Protein AF-A0A9P7ADG7-F1 (afdb_monomer_lite)

Organism: NCBI:txid116603

pLDDT: mean 87.11, std 9.07, range [44.25, 97.06]

Radius of gyration: 13.94 Å; chains: 1; bounding box: 36×37×32 Å

InterPro domains:
  IPR056556 Lysophospholipase NTE1-like, P-loop domain [PF24179] (3-116)

Structure (mmCIF, N/CA/C/O backbone):
data_AF-A0A9P7ADG7-F1
#
_entry.id   AF-A0A9P7ADG7-F1
#
loop_
_atom_site.group_PDB
_atom_site.id
_atom_site.type_symbol
_atom_site.label_atom_id
_atom_site.label_alt_id
_atom_site.label_comp_id
_atom_site.label_asym_id
_atom_site.label_entity_id
_atom_site.label_seq_id
_atom_site.pdbx_PDB_ins_code
_atom_site.Cartn_x
_atom_site.Cartn_y
_atom_site.Cartn_z
_atom_site.occupancy
_atom_site.B_iso_or_equiv
_atom_site.auth_seq_id
_atom_site.auth_comp_id
_atom_site.auth_asym_id
_atom_site.auth_atom_id
_atom_site.pdbx_PDB_model_num
ATOM 1 N N . ASN A 1 1 ? -1.231 -13.563 17.843 1.00 44.25 1 ASN A N 1
ATOM 2 C CA . ASN A 1 1 ? -0.691 -12.349 17.197 1.00 44.25 1 ASN A CA 1
ATOM 3 C C . ASN A 1 1 ? -1.835 -11.446 16.773 1.00 44.25 1 ASN A C 1
ATOM 5 O O . ASN A 1 1 ? -2.465 -11.717 15.766 1.00 44.25 1 ASN A O 1
ATOM 9 N N . THR A 1 2 ? -2.161 -10.436 17.581 1.00 49.38 2 THR A N 1
ATOM 10 C CA . THR A 1 2 ? -3.369 -9.594 17.435 1.00 49.38 2 THR A CA 1
ATOM 11 C C . THR A 1 2 ? -3.090 -8.181 16.904 1.00 49.38 2 THR A C 1
ATOM 13 O O . THR A 1 2 ? -4.027 -7.401 16.774 1.00 49.38 2 THR A O 1
ATOM 16 N N . ASN A 1 3 ? -1.835 -7.858 16.570 1.00 61.06 3 ASN A N 1
ATOM 17 C CA . ASN A 1 3 ? -1.405 -6.541 16.083 1.00 61.06 3 ASN A CA 1
ATOM 18 C C . ASN A 1 3 ? -0.785 -6.642 14.679 1.00 61.06 3 ASN A C 1
ATOM 20 O O . ASN A 1 3 ? 0.398 -6.388 14.509 1.00 61.06 3 ASN A O 1
ATOM 24 N N . LEU A 1 4 ? -1.565 -7.062 13.680 1.00 64.75 4 LEU A N 1
ATOM 25 C CA . LEU A 1 4 ? -1.200 -6.856 12.272 1.00 64.75 4 LEU A CA 1
ATOM 26 C C . LEU A 1 4 ? -1.849 -5.549 11.830 1.00 64.75 4 LEU A C 1
ATOM 28 O O . LEU A 1 4 ? -3.028 -5.538 11.461 1.00 64.75 4 LEU A O 1
ATOM 32 N N . LYS A 1 5 ? -1.118 -4.444 11.976 1.00 87.38 5 LYS A N 1
ATOM 33 C CA . LYS A 1 5 ? -1.677 -3.110 11.780 1.00 87.38 5 LYS A CA 1
ATOM 34 C C . LYS A 1 5 ? -1.390 -2.599 10.379 1.00 87.38 5 LYS A C 1
ATOM 36 O O . LYS A 1 5 ? -2.301 -2.083 9.733 1.00 87.38 5 LYS A O 1
ATOM 41 N N . THR A 1 6 ? -0.177 -2.810 9.884 1.00 93.62 6 THR A N 1
ATOM 42 C CA . THR A 1 6 ? 0.243 -2.398 8.543 1.00 93.62 6 THR A CA 1
ATOM 43 C C . THR A 1 6 ? 0.657 -3.608 7.704 1.00 93.62 6 THR A C 1
ATOM 45 O O . THR A 1 6 ? 1.472 -4.434 8.111 1.00 93.62 6 THR A O 1
ATOM 48 N N . VAL A 1 7 ? 0.075 -3.734 6.511 1.00 95.06 7 VAL A N 1
ATOM 49 C CA . VAL A 1 7 ? 0.344 -4.839 5.583 1.00 95.06 7 VAL A CA 1
ATOM 50 C C . VAL A 1 7 ? 0.792 -4.271 4.246 1.00 95.06 7 VAL A C 1
ATOM 52 O O . VAL A 1 7 ? 0.016 -3.585 3.583 1.00 95.06 7 VAL A O 1
ATOM 55 N N . ALA A 1 8 ? 2.018 -4.573 3.826 1.00 95.31 8 ALA A N 1
ATOM 56 C CA . ALA A 1 8 ? 2.488 -4.277 2.479 1.00 95.31 8 ALA A CA 1
ATOM 57 C C . ALA A 1 8 ? 2.172 -5.426 1.526 1.00 95.31 8 ALA A C 1
ATOM 59 O O . ALA A 1 8 ? 2.470 -6.585 1.803 1.00 95.31 8 ALA A O 1
ATOM 60 N N . ILE A 1 9 ? 1.597 -5.087 0.378 1.00 94.94 9 ILE A N 1
ATOM 61 C CA . ILE A 1 9 ? 1.317 -6.016 -0.712 1.00 94.94 9 ILE A CA 1
ATOM 62 C C . ILE A 1 9 ? 2.292 -5.667 -1.832 1.00 94.94 9 ILE A C 1
ATOM 64 O O . ILE A 1 9 ? 2.251 -4.551 -2.357 1.00 94.94 9 ILE A O 1
ATOM 68 N N . LEU A 1 10 ? 3.171 -6.608 -2.172 1.00 91.94 10 LEU A N 1
ATOM 69 C CA . LEU A 1 10 ? 4.207 -6.467 -3.188 1.00 91.94 10 LEU A CA 1
ATOM 70 C C . LEU A 1 10 ? 3.937 -7.351 -4.403 1.00 91.94 10 LEU A C 1
ATOM 72 O O . LEU A 1 10 ? 3.556 -8.511 -4.244 1.00 91.94 10 LEU A O 1
ATOM 76 N N . PRO A 1 11 ? 4.187 -6.847 -5.618 1.00 89.31 11 PRO A N 1
ATOM 77 C CA . PRO A 1 11 ? 4.192 -7.677 -6.806 1.00 89.31 11 PRO A CA 1
ATOM 78 C C . PRO A 1 11 ? 5.585 -8.299 -6.993 1.00 89.31 11 PRO A C 1
ATOM 80 O O . PRO A 1 11 ? 6.595 -7.629 -6.801 1.00 89.31 11 PRO A O 1
ATOM 83 N N . ALA A 1 12 ? 5.668 -9.556 -7.423 1.00 83.12 12 ALA A N 1
ATOM 84 C CA . ALA A 1 12 ? 6.933 -10.166 -7.839 1.00 83.12 12 ALA A CA 1
ATOM 85 C C . ALA A 1 12 ? 7.404 -9.592 -9.184 1.00 83.12 12 ALA A C 1
ATOM 87 O O . ALA A 1 12 ? 8.602 -9.469 -9.436 1.00 83.12 12 ALA A O 1
ATOM 88 N N . SER A 1 13 ? 6.458 -9.184 -10.038 1.00 79.50 13 SER A N 1
ATOM 89 C CA . SER A 1 13 ? 6.725 -8.574 -11.340 1.00 79.50 13 SER A CA 1
ATOM 90 C C . SER A 1 13 ? 5.671 -7.522 -11.705 1.00 79.50 13 SER A C 1
ATOM 92 O O . SER A 1 13 ? 4.553 -7.524 -11.193 1.00 79.50 13 SER A O 1
ATOM 94 N N . ARG A 1 14 ? 5.996 -6.633 -12.654 1.00 75.75 14 ARG A N 1
ATOM 95 C CA . ARG A 1 14 ? 5.076 -5.587 -13.152 1.00 75.75 14 ARG A CA 1
ATOM 96 C C . ARG A 1 14 ? 3.786 -6.127 -13.787 1.00 75.75 14 ARG A C 1
ATOM 98 O O . ARG A 1 14 ? 2.849 -5.358 -13.976 1.00 75.75 14 ARG A O 1
ATOM 1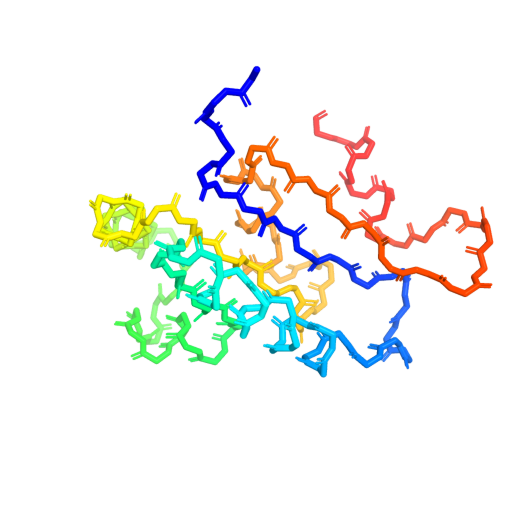05 N N . ASN A 1 15 ? 3.739 -7.416 -14.118 1.00 80.12 15 ASN A N 1
ATOM 106 C CA . ASN A 1 15 ? 2.591 -8.045 -14.769 1.00 80.12 15 ASN A CA 1
ATOM 107 C C . ASN A 1 15 ? 1.522 -8.507 -13.769 1.00 80.12 15 ASN A C 1
ATOM 109 O O . ASN A 1 15 ? 0.406 -8.833 -14.167 1.00 80.12 15 ASN A O 1
ATOM 113 N N . VAL A 1 16 ? 1.846 -8.532 -1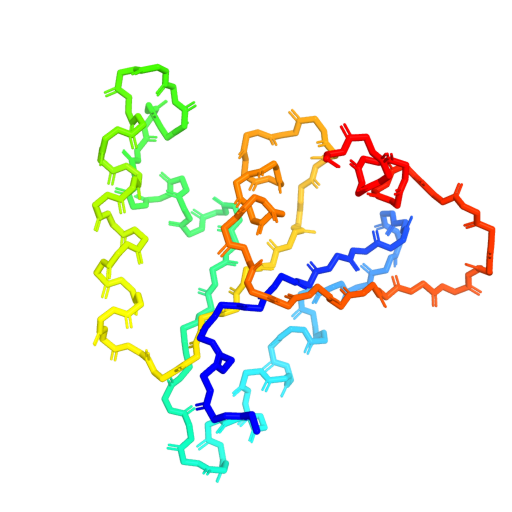2.475 1.00 84.25 16 VAL A N 1
ATOM 114 C CA . VAL A 1 16 ? 0.922 -8.965 -11.429 1.00 84.25 16 VAL A CA 1
ATOM 115 C C . VAL A 1 16 ? -0.117 -7.860 -11.168 1.00 84.25 16 VAL A C 1
ATOM 117 O O . VAL A 1 16 ? 0.263 -6.744 -10.801 1.00 84.25 16 VAL A O 1
ATOM 120 N N . PRO A 1 17 ? -1.433 -8.131 -11.301 1.00 87.19 17 PRO A N 1
ATOM 121 C CA . PRO A 1 17 ? -2.492 -7.132 -11.126 1.00 87.19 17 PRO A CA 1
ATOM 122 C C . PRO A 1 17 ? -2.759 -6.836 -9.639 1.00 87.19 17 PRO A C 1
ATOM 124 O O . PRO A 1 17 ? -3.801 -7.183 -9.074 1.00 87.19 17 PRO A O 1
ATOM 127 N N . ILE A 1 18 ? -1.799 -6.177 -8.991 1.00 91.19 18 ILE A N 1
ATOM 128 C CA . ILE A 1 18 ? -1.768 -5.995 -7.538 1.00 91.19 18 ILE A CA 1
ATOM 129 C C . ILE A 1 18 ? -2.939 -5.175 -6.987 1.00 91.19 18 ILE A C 1
ATOM 131 O O . ILE A 1 18 ? -3.453 -5.489 -5.914 1.00 91.19 18 ILE A O 1
ATOM 135 N N . ASP A 1 19 ? -3.413 -4.172 -7.731 1.00 91.62 19 ASP A N 1
ATOM 136 C CA . ASP A 1 19 ? -4.549 -3.329 -7.332 1.00 91.62 19 ASP A CA 1
ATOM 137 C C . ASP A 1 19 ? -5.836 -4.163 -7.204 1.00 91.62 19 ASP A C 1
ATOM 139 O O . ASP A 1 19 ? -6.560 -4.046 -6.215 1.00 91.62 19 ASP A O 1
ATOM 143 N N . THR A 1 20 ? -6.075 -5.096 -8.136 1.00 92.44 20 THR A N 1
ATOM 144 C CA . THR A 1 20 ? -7.275 -5.950 -8.110 1.00 92.44 20 THR A CA 1
ATOM 145 C C . THR A 1 20 ? -7.294 -6.846 -6.875 1.00 92.44 20 THR A C 1
ATOM 147 O O . THR A 1 20 ? -8.312 -6.934 -6.187 1.00 92.44 20 THR A O 1
ATOM 150 N N . PHE A 1 21 ? -6.172 -7.499 -6.571 1.00 92.00 21 PHE A N 1
ATOM 151 C CA . PHE A 1 21 ? -6.042 -8.316 -5.365 1.00 92.00 21 PHE A CA 1
ATOM 152 C C . PHE A 1 21 ? -6.204 -7.475 -4.097 1.00 92.00 21 PHE A C 1
ATOM 154 O O . PHE A 1 21 ? -6.994 -7.820 -3.221 1.00 92.00 21 PHE A O 1
ATOM 161 N N . SER A 1 22 ? -5.514 -6.337 -4.028 1.00 95.00 22 SER A N 1
ATOM 162 C CA . SER A 1 22 ? -5.501 -5.481 -2.842 1.00 95.00 22 SER A CA 1
ATOM 163 C C . SER A 1 22 ? -6.889 -4.915 -2.526 1.00 95.00 22 SER A C 1
ATOM 165 O O . SER A 1 22 ? -7.279 -4.838 -1.362 1.00 95.00 22 SER A O 1
ATOM 167 N N . ARG A 1 23 ? -7.686 -4.584 -3.553 1.00 95.88 23 ARG A N 1
ATOM 168 C CA . ARG A 1 23 ? -9.092 -4.180 -3.380 1.00 95.88 23 ARG A CA 1
ATOM 169 C C . ARG A 1 23 ? -9.962 -5.315 -2.855 1.00 95.88 23 ARG A C 1
ATOM 171 O O . ARG A 1 23 ? -10.723 -5.090 -1.922 1.00 95.88 23 ARG A O 1
ATOM 178 N N . LYS A 1 24 ? -9.829 -6.525 -3.408 1.00 95.31 24 LYS A N 1
ATOM 179 C CA . LYS A 1 24 ? -10.564 -7.703 -2.915 1.00 95.31 24 LYS A CA 1
ATOM 180 C C . LYS A 1 24 ? -10.209 -8.014 -1.461 1.00 95.31 24 LYS A C 1
ATOM 182 O O . LYS A 1 24 ? -11.101 -8.276 -0.662 1.00 95.31 24 LYS A O 1
ATOM 187 N N . MET A 1 25 ? -8.927 -7.922 -1.107 1.00 94.06 25 MET A N 1
ATOM 188 C CA . MET A 1 25 ? -8.454 -8.106 0.264 1.00 94.06 25 MET A CA 1
ATOM 189 C C . MET A 1 25 ? -9.036 -7.051 1.211 1.00 94.06 25 MET A C 1
ATOM 191 O O . MET A 1 25 ? -9.521 -7.402 2.282 1.00 94.06 25 MET A O 1
ATOM 195 N N . LYS A 1 26 ? -9.048 -5.773 0.806 1.00 95.81 26 LYS A N 1
ATOM 196 C CA . LYS A 1 26 ? -9.704 -4.701 1.566 1.00 95.81 26 LYS A CA 1
ATOM 197 C C . LYS A 1 26 ? -11.173 -5.033 1.833 1.00 95.81 26 LYS A C 1
ATOM 199 O O . LYS A 1 26 ? -11.599 -4.969 2.981 1.00 95.81 26 LYS A O 1
ATOM 204 N N . THR A 1 27 ? -11.926 -5.392 0.792 1.00 97.06 27 THR A N 1
ATOM 205 C CA . THR A 1 27 ? -13.349 -5.736 0.912 1.00 97.06 27 THR A CA 1
ATOM 206 C C . THR A 1 27 ? -13.559 -6.904 1.873 1.00 97.06 27 THR A C 1
ATOM 208 O O . THR A 1 27 ? -14.357 -6.779 2.793 1.00 97.06 27 THR A O 1
ATOM 211 N N . ALA A 1 28 ? -12.786 -7.985 1.739 1.00 95.75 28 ALA A N 1
ATOM 212 C CA . ALA A 1 28 ? -12.888 -9.142 2.629 1.00 95.75 28 ALA A CA 1
ATOM 213 C C . ALA A 1 28 ? -12.582 -8.790 4.100 1.00 95.75 28 ALA A C 1
ATOM 215 O O . ALA A 1 28 ? -13.278 -9.239 5.008 1.00 95.75 28 ALA A O 1
ATOM 216 N N . LEU A 1 29 ? -11.569 -7.953 4.356 1.00 93.50 29 LEU A N 1
ATOM 217 C CA . LEU A 1 29 ? -11.259 -7.481 5.712 1.00 93.50 29 LEU A CA 1
ATOM 218 C C . LEU A 1 29 ? -12.397 -6.630 6.293 1.00 93.50 29 LEU A C 1
ATOM 220 O O . LEU A 1 29 ? -12.754 -6.787 7.462 1.00 93.50 29 LEU A O 1
ATOM 224 N N . GLU A 1 30 ? -12.989 -5.750 5.486 1.00 94.62 30 GLU A N 1
ATOM 225 C CA . GLU A 1 30 ? -14.119 -4.919 5.907 1.00 94.62 30 GLU A CA 1
ATOM 226 C C . GLU A 1 30 ? -15.382 -5.743 6.182 1.00 94.62 30 GLU A C 1
ATOM 228 O O . GLU A 1 30 ? -16.062 -5.479 7.173 1.00 94.62 30 GLU A O 1
ATOM 233 N N . GLU A 1 31 ? -15.659 -6.777 5.383 1.00 96.25 31 GLU A N 1
ATOM 234 C CA . GLU A 1 31 ? -16.750 -7.737 5.617 1.00 96.25 31 GLU A CA 1
ATOM 235 C C . GLU A 1 31 ? -16.581 -8.492 6.944 1.00 96.25 31 GLU A C 1
ATOM 237 O O . GLU A 1 31 ? -17.561 -8.786 7.627 1.00 96.25 31 GLU A O 1
ATOM 242 N N . MET A 1 32 ? -15.338 -8.732 7.367 1.00 93.19 32 MET A N 1
ATOM 243 C CA . MET A 1 32 ? -15.011 -9.297 8.681 1.00 93.19 32 MET A CA 1
ATOM 244 C C . MET A 1 32 ? -15.060 -8.269 9.829 1.00 93.19 32 MET A C 1
ATOM 246 O O . MET A 1 32 ? -14.686 -8.582 10.961 1.00 93.19 32 MET A O 1
ATOM 250 N N . GLY A 1 33 ? -15.485 -7.029 9.566 1.00 91.25 33 GLY A N 1
ATOM 251 C CA . GLY A 1 33 ? -15.562 -5.953 10.555 1.00 91.25 33 GLY A CA 1
ATOM 252 C C . GLY A 1 33 ? -14.226 -5.259 10.843 1.00 91.25 33 GLY A C 1
ATOM 253 O O . GLY A 1 33 ? -14.140 -4.432 11.755 1.00 91.25 33 GLY A O 1
ATOM 254 N N . ALA A 1 34 ? -13.168 -5.551 10.080 1.00 90.75 34 ALA A N 1
ATOM 255 C CA . ALA A 1 34 ? -11.896 -4.853 10.195 1.00 90.75 34 ALA A CA 1
ATOM 256 C C . ALA A 1 34 ? -11.895 -3.601 9.311 1.00 90.75 34 ALA A C 1
ATOM 258 O O . ALA A 1 34 ? -11.691 -3.660 8.100 1.00 90.75 34 ALA A O 1
ATOM 259 N N . LYS A 1 35 ? -12.091 -2.433 9.932 1.00 94.00 35 LYS A N 1
ATOM 260 C CA . LYS A 1 35 ? -11.993 -1.144 9.237 1.00 94.00 35 LYS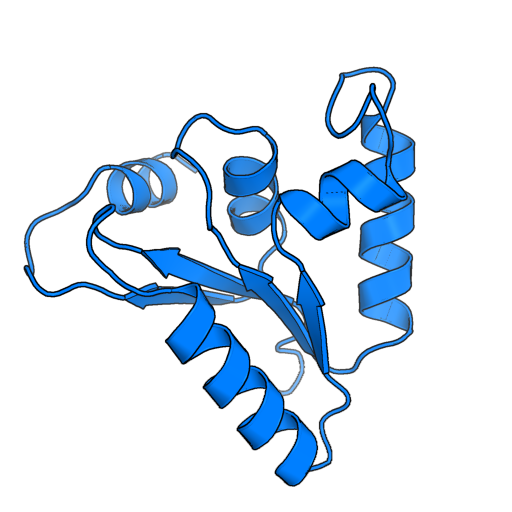 A CA 1
ATOM 261 C C . LYS A 1 35 ? -10.600 -0.986 8.617 1.00 94.00 35 LYS A C 1
ATOM 263 O O . LYS A 1 35 ? -9.618 -0.868 9.354 1.00 94.00 35 LYS A O 1
ATOM 268 N N . THR A 1 36 ? -10.535 -0.946 7.287 1.00 95.19 36 THR A N 1
ATOM 269 C CA . THR A 1 36 ? -9.277 -1.090 6.543 1.00 95.19 36 THR A CA 1
ATOM 270 C C . THR A 1 36 ? -8.991 0.120 5.655 1.00 95.19 36 THR A C 1
ATOM 272 O O . THR A 1 36 ? -9.827 0.516 4.844 1.00 95.19 36 THR A O 1
ATOM 275 N N . SER A 1 37 ? -7.801 0.711 5.794 1.00 95.75 37 SER A N 1
ATOM 276 C CA . SER A 1 37 ? -7.317 1.756 4.884 1.00 95.75 37 SER A CA 1
ATOM 277 C C . SER A 1 37 ? -6.636 1.128 3.673 1.00 95.75 37 SER A C 1
ATOM 279 O O . SER A 1 37 ? -5.963 0.107 3.792 1.00 95.75 37 SER A O 1
ATOM 281 N N . TYR A 1 38 ? -6.805 1.751 2.511 1.00 96.19 38 TYR A N 1
ATOM 282 C CA . TYR A 1 38 ? -6.154 1.366 1.264 1.00 96.19 38 TYR A CA 1
ATOM 283 C C . TYR A 1 38 ? -5.297 2.520 0.787 1.00 96.19 38 TYR A C 1
ATOM 285 O O . TYR A 1 38 ? -5.812 3.614 0.545 1.00 96.19 38 TYR A O 1
ATOM 293 N N . MET A 1 39 ? -4.003 2.268 0.638 1.00 95.31 39 MET A N 1
ATOM 294 C CA . MET A 1 39 ? -3.041 3.286 0.262 1.00 95.31 39 MET A CA 1
ATOM 295 C C . MET A 1 39 ? -2.198 2.778 -0.896 1.00 95.31 39 MET A C 1
ATOM 297 O O . MET A 1 39 ? -1.617 1.702 -0.832 1.00 95.31 39 MET A O 1
ATOM 301 N N . ASN A 1 40 ? -2.125 3.577 -1.947 1.00 94.56 40 ASN A N 1
ATOM 302 C CA . ASN A 1 40 ? -1.258 3.381 -3.101 1.00 94.56 40 ASN A CA 1
ATOM 303 C C . ASN A 1 40 ? -0.475 4.669 -3.400 1.00 94.56 40 ASN A C 1
ATOM 305 O O . ASN A 1 40 ? -0.730 5.709 -2.773 1.00 94.56 40 ASN A O 1
ATOM 309 N N . GLN A 1 41 ? 0.431 4.643 -4.380 1.00 92.75 41 GLN A N 1
ATOM 310 C CA . GLN A 1 41 ? 1.262 5.809 -4.675 1.00 92.75 41 GLN A CA 1
ATOM 311 C C . GLN A 1 41 ? 0.424 7.053 -4.999 1.00 92.75 41 GLN A C 1
ATOM 313 O O . GLN A 1 41 ? 0.730 8.143 -4.518 1.00 92.75 41 GLN A O 1
ATOM 318 N N . ALA A 1 42 ? -0.659 6.902 -5.765 1.00 92.06 42 ALA A N 1
ATOM 319 C CA . ALA A 1 42 ? -1.526 8.021 -6.131 1.00 92.06 42 ALA A CA 1
ATOM 320 C C . ALA A 1 42 ? -2.186 8.676 -4.904 1.00 92.06 42 ALA A C 1
ATOM 322 O O . ALA A 1 42 ? -2.151 9.898 -4.763 1.00 92.06 42 ALA A O 1
ATOM 323 N N . SER A 1 43 ? -2.741 7.878 -3.987 1.00 91.69 43 SER A N 1
ATOM 324 C CA . SER A 1 43 ? -3.345 8.379 -2.744 1.00 91.69 43 SER A CA 1
ATOM 325 C C . SER A 1 43 ? -2.317 9.067 -1.840 1.00 91.69 43 SER A C 1
ATOM 327 O O . SER A 1 43 ? -2.592 10.130 -1.280 1.00 91.69 43 SER A O 1
ATOM 329 N N . ALA A 1 44 ? -1.104 8.511 -1.762 1.00 90.00 44 ALA A N 1
ATOM 330 C CA . ALA A 1 44 ? -0.015 9.057 -0.973 1.00 90.00 44 ALA A CA 1
ATOM 331 C C . ALA A 1 44 ? 0.482 10.395 -1.512 1.00 90.00 44 ALA A C 1
ATOM 333 O O . ALA A 1 44 ? 0.556 11.381 -0.776 1.00 90.00 44 ALA A O 1
ATOM 334 N N . SER A 1 45 ? 0.751 10.466 -2.812 1.00 89.31 45 SER A N 1
ATOM 335 C CA . SER A 1 45 ? 1.132 11.709 -3.475 1.00 89.31 45 SER A CA 1
ATOM 336 C C . SER A 1 45 ? 0.011 12.750 -3.436 1.00 89.31 45 SER A C 1
ATOM 338 O O . SER A 1 45 ? 0.294 13.931 -3.242 1.00 89.31 45 SER A O 1
ATOM 340 N N . GLY A 1 46 ? -1.253 12.331 -3.557 1.00 89.81 46 GLY A N 1
ATOM 341 C CA . GLY A 1 46 ? -2.414 13.218 -3.474 1.00 89.81 46 GLY A CA 1
ATOM 342 C C . GLY A 1 46 ? -2.552 13.897 -2.110 1.00 89.81 46 GLY A C 1
ATOM 343 O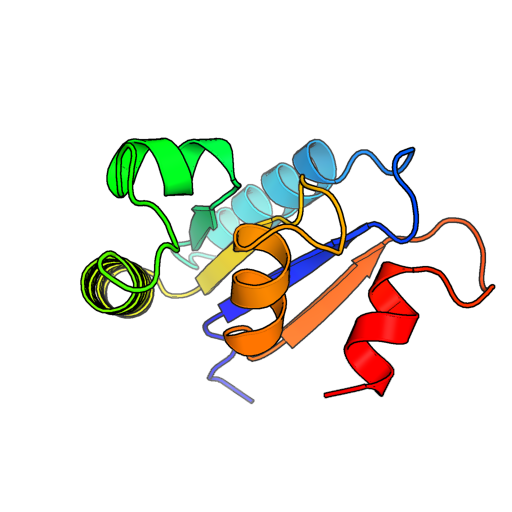 O . GLY A 1 46 ? -2.800 15.099 -2.047 1.00 89.81 46 GLY A O 1
ATOM 344 N N . HIS A 1 47 ? -2.333 13.162 -1.015 1.00 88.25 47 HIS A N 1
ATOM 345 C CA . HIS A 1 47 ? -2.424 13.722 0.336 1.00 88.25 47 HIS A CA 1
ATOM 346 C C . HIS A 1 47 ? -1.185 14.547 0.726 1.00 88.25 47 HIS A C 1
ATOM 348 O O . HIS A 1 47 ? -1.272 15.611 1.351 1.00 88.25 47 HIS A O 1
ATOM 354 N N . LEU A 1 48 ? 0.004 14.064 0.363 1.00 86.88 48 LEU A N 1
ATOM 355 C CA . LEU A 1 48 ? 1.262 14.676 0.787 1.00 86.88 48 LEU A CA 1
ATOM 356 C C . LEU A 1 48 ? 1.673 15.859 -0.102 1.00 86.88 48 LEU A C 1
ATOM 358 O O . LEU A 1 48 ? 2.306 16.797 0.397 1.00 86.88 48 LEU A O 1
ATOM 362 N N . GLY A 1 49 ? 1.237 15.873 -1.363 1.00 85.12 49 GLY A N 1
ATOM 363 C CA . GLY A 1 49 ? 1.523 16.906 -2.357 1.00 85.12 49 GLY A CA 1
ATOM 364 C C . GLY A 1 49 ? 2.885 16.729 -3.038 1.00 85.12 49 GLY A C 1
ATOM 365 O O . GLY A 1 49 ? 3.525 15.688 -2.934 1.00 85.12 49 GLY A O 1
ATOM 366 N N . ARG A 1 50 ? 3.370 17.781 -3.716 1.00 75.44 50 ARG A N 1
ATOM 367 C CA . ARG A 1 50 ? 4.601 17.762 -4.547 1.00 75.44 50 ARG A CA 1
ATOM 368 C C . ARG A 1 50 ? 5.878 17.285 -3.839 1.00 75.44 50 ARG A C 1
ATOM 370 O O . ARG A 1 50 ? 6.829 16.887 -4.494 1.00 75.44 50 ARG A O 1
ATOM 377 N N . HIS A 1 51 ? 5.902 17.379 -2.511 1.00 77.50 51 HIS A N 1
ATOM 378 C CA . HIS A 1 51 ? 7.040 17.017 -1.663 1.00 77.50 51 HIS A CA 1
ATOM 379 C C . HIS A 1 51 ? 6.830 15.674 -0.957 1.00 77.50 51 HIS A C 1
ATOM 381 O O . HIS A 1 51 ? 7.508 15.395 0.030 1.00 77.50 51 HIS A O 1
ATOM 387 N N . ALA A 1 52 ? 5.885 14.856 -1.432 1.00 75.00 52 ALA A N 1
ATOM 388 C CA . ALA A 1 52 ? 5.664 13.505 -0.939 1.00 75.00 52 ALA A CA 1
ATOM 389 C C . ALA A 1 52 ? 6.991 12.738 -0.924 1.00 75.00 52 ALA A C 1
ATOM 391 O O . ALA A 1 52 ? 7.641 12.589 -1.957 1.00 75.00 52 ALA A O 1
ATOM 392 N N . PHE A 1 53 ? 7.402 12.295 0.264 1.00 76.19 53 PHE A N 1
ATOM 393 C CA . PHE A 1 53 ? 8.626 11.519 0.480 1.00 76.19 53 PHE A CA 1
ATOM 394 C C . PHE A 1 53 ? 9.947 12.225 0.115 1.00 76.19 53 PHE A C 1
ATOM 396 O O . PHE A 1 53 ? 10.980 11.569 -0.007 1.00 76.19 53 PHE A O 1
ATOM 403 N N . SER A 1 54 ? 9.955 13.558 -0.015 1.00 79.88 54 SER A N 1
ATOM 404 C CA . SER A 1 54 ? 11.206 14.327 -0.025 1.00 79.88 54 SER A CA 1
ATOM 405 C C . SER A 1 54 ? 11.760 14.452 1.396 1.00 79.88 54 SER A C 1
ATOM 407 O O . SER A 1 54 ? 11.005 14.354 2.362 1.00 79.88 54 SER A O 1
ATOM 409 N N . ARG A 1 55 ? 13.053 14.772 1.548 1.00 74.06 55 ARG A N 1
ATOM 410 C CA . ARG A 1 55 ? 13.676 15.004 2.869 1.00 74.06 55 A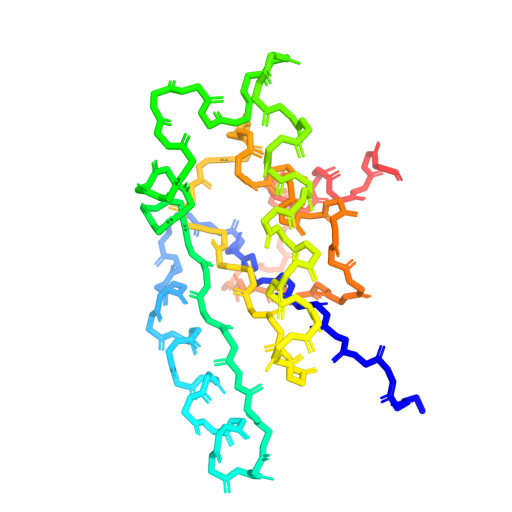RG A CA 1
ATOM 411 C C . ARG A 1 55 ? 12.912 16.026 3.724 1.00 74.06 55 ARG A C 1
ATOM 413 O O . ARG A 1 55 ? 12.896 15.918 4.944 1.00 74.06 55 ARG A O 1
ATOM 420 N N . MET A 1 56 ? 12.269 17.001 3.080 1.00 72.19 56 MET A N 1
ATOM 421 C CA . MET A 1 56 ? 11.459 18.029 3.735 1.00 72.19 56 MET A CA 1
ATOM 422 C C . MET A 1 56 ? 10.024 17.552 4.031 1.00 72.19 56 MET A C 1
ATOM 424 O O . MET A 1 56 ? 9.389 18.041 4.959 1.00 72.19 56 MET A O 1
ATOM 428 N N . GLY A 1 57 ? 9.507 16.591 3.258 1.00 79.06 57 GLY A N 1
ATOM 429 C CA . GLY A 1 57 ? 8.174 16.005 3.415 1.00 79.06 57 GLY A CA 1
ATOM 430 C C . GLY A 1 57 ? 8.115 14.752 4.291 1.00 79.06 57 GLY A C 1
ATOM 431 O O . GLY A 1 57 ? 7.012 14.309 4.609 1.00 79.06 57 GLY A O 1
ATOM 432 N N . THR A 1 58 ? 9.254 14.190 4.714 1.00 80.38 58 THR A N 1
ATOM 433 C CA . THR A 1 58 ? 9.311 12.945 5.502 1.00 80.38 58 THR A CA 1
ATOM 434 C C . THR A 1 58 ? 8.511 13.034 6.798 1.00 80.38 58 THR A C 1
ATOM 436 O O . THR A 1 58 ? 7.779 12.107 7.123 1.00 80.38 58 THR A O 1
ATOM 439 N N . PHE A 1 59 ? 8.581 14.164 7.511 1.00 84.69 59 PHE A N 1
ATOM 440 C CA . PHE A 1 59 ? 7.819 14.346 8.750 1.00 84.69 59 PHE A CA 1
ATOM 441 C C . PHE A 1 59 ? 6.306 14.349 8.498 1.00 84.69 59 PHE A C 1
ATOM 443 O O . PHE A 1 59 ? 5.554 13.681 9.200 1.00 84.69 59 PHE A O 1
ATOM 450 N N . LYS A 1 60 ? 5.857 15.044 7.444 1.00 86.38 60 LYS A N 1
ATOM 451 C CA . LYS A 1 60 ? 4.442 15.069 7.046 1.00 86.38 60 LYS A CA 1
ATOM 452 C C . LYS A 1 60 ? 3.960 13.680 6.615 1.00 86.38 60 LYS A C 1
ATOM 454 O O . LYS A 1 60 ? 2.850 13.293 6.962 1.00 86.38 60 LYS A O 1
ATOM 459 N N . ALA A 1 61 ? 4.797 12.935 5.891 1.00 86.50 61 ALA A N 1
ATOM 460 C CA . ALA A 1 61 ? 4.513 11.558 5.500 1.00 86.50 61 ALA A CA 1
ATOM 461 C C . ALA A 1 61 ? 4.364 10.647 6.724 1.00 86.50 61 ALA A C 1
ATOM 463 O O . ALA A 1 61 ? 3.356 9.961 6.841 1.00 86.50 61 ALA A O 1
ATOM 464 N N . ALA A 1 62 ? 5.312 10.699 7.663 1.00 86.69 62 ALA A N 1
ATOM 465 C CA . ALA A 1 62 ? 5.262 9.916 8.894 1.00 86.69 62 ALA A CA 1
ATOM 466 C C . ALA A 1 62 ? 4.024 10.248 9.741 1.00 86.69 62 ALA A C 1
ATOM 468 O O . ALA A 1 62 ? 3.319 9.342 10.173 1.00 86.69 62 ALA A O 1
ATOM 469 N N . ALA A 1 63 ? 3.715 11.537 9.918 1.00 89.19 63 ALA A N 1
ATOM 470 C CA . ALA A 1 63 ? 2.533 11.973 10.659 1.00 89.19 63 ALA A CA 1
ATOM 471 C C . ALA A 1 63 ? 1.228 11.486 10.011 1.00 89.19 63 ALA A C 1
ATOM 473 O O . ALA A 1 63 ? 0.321 11.031 10.703 1.00 89.19 63 ALA A O 1
ATOM 474 N N . TRP A 1 64 ? 1.136 11.546 8.681 1.00 91.12 64 TRP A N 1
ATOM 475 C CA . TRP A 1 64 ? -0.041 11.062 7.969 1.00 91.12 64 TRP A CA 1
ATOM 476 C C . TRP A 1 64 ? -0.199 9.540 8.050 1.00 91.12 64 TRP A C 1
ATOM 478 O O . TRP A 1 64 ? -1.304 9.062 8.291 1.00 91.12 64 TRP A O 1
ATOM 488 N N . LEU A 1 65 ? 0.886 8.774 7.897 1.00 90.25 65 LEU A N 1
ATOM 489 C CA . LEU A 1 65 ? 0.848 7.317 8.063 1.00 90.25 65 LEU A CA 1
ATOM 490 C C . LEU A 1 65 ? 0.420 6.932 9.487 1.00 90.25 65 LEU A C 1
ATOM 492 O O . LEU A 1 65 ? -0.464 6.095 9.652 1.00 90.25 65 LEU A O 1
ATOM 496 N N . ALA A 1 66 ? 0.945 7.623 10.503 1.00 90.94 66 ALA A N 1
ATOM 497 C CA . ALA A 1 66 ? 0.536 7.424 11.891 1.00 90.94 66 ALA A CA 1
ATOM 498 C C . ALA A 1 66 ? -0.962 7.719 12.117 1.00 90.94 66 ALA A C 1
ATOM 500 O O . ALA A 1 66 ? -1.626 6.977 12.840 1.00 90.94 66 ALA A O 1
ATOM 501 N N . ASP A 1 67 ? -1.524 8.748 11.467 1.00 92.75 67 ASP A N 1
ATOM 502 C CA . ASP A 1 67 ? -2.973 9.020 11.493 1.00 92.75 67 ASP A CA 1
ATOM 503 C C . ASP A 1 67 ? -3.783 7.865 10.883 1.00 92.75 67 ASP A C 1
ATOM 505 O O . ASP A 1 67 ? -4.805 7.456 11.440 1.00 92.75 67 ASP A O 1
ATOM 509 N N . GLN A 1 68 ? -3.319 7.290 9.766 1.00 93.25 68 GLN A N 1
ATOM 510 C CA . GLN A 1 68 ? -3.977 6.124 9.166 1.00 93.25 68 GLN A CA 1
ATOM 511 C C . GLN A 1 68 ? -3.955 4.930 10.116 1.00 93.25 68 GLN A C 1
ATOM 513 O O . GLN A 1 68 ? -4.992 4.321 10.376 1.00 93.25 68 GLN A O 1
ATOM 518 N N . GLU A 1 69 ? -2.809 4.638 10.712 1.00 91.06 69 GLU A N 1
ATOM 519 C CA . GLU A 1 69 ? -2.697 3.574 11.700 1.00 91.06 69 GLU A CA 1
ATOM 520 C C . GLU A 1 69 ? -3.570 3.843 12.936 1.00 91.06 69 GLU A C 1
ATOM 522 O O . GLU A 1 69 ? -4.140 2.926 13.517 1.00 91.06 69 GLU A O 1
ATOM 527 N N . GLN A 1 70 ? -3.731 5.088 13.378 1.00 92.12 70 GLN A N 1
ATOM 528 C CA . GLN A 1 70 ? -4.595 5.385 14.521 1.00 92.12 70 GLN A CA 1
ATOM 529 C C . GLN A 1 70 ? -6.089 5.184 14.206 1.00 92.12 70 GLN A C 1
ATOM 531 O O . GLN A 1 70 ? -6.861 4.799 15.085 1.00 92.12 70 GLN A O 1
ATOM 536 N N . ARG A 1 71 ? -6.516 5.451 12.967 1.00 93.56 71 ARG A N 1
ATOM 537 C CA . ARG A 1 71 ? -7.941 5.499 12.574 1.00 93.56 71 ARG A CA 1
ATOM 538 C C . ARG A 1 71 ? -8.486 4.202 11.992 1.00 93.56 71 ARG A C 1
ATOM 540 O O . ARG A 1 71 ? -9.715 4.053 11.905 1.00 93.56 71 ARG A O 1
ATOM 547 N N . TYR A 1 72 ? -7.600 3.316 11.554 1.00 93.88 72 TYR A N 1
ATOM 548 C CA . TYR A 1 72 ? -7.934 2.065 10.891 1.00 93.88 72 TYR A CA 1
ATOM 549 C C . TYR A 1 72 ? -7.339 0.886 11.653 1.00 93.88 72 TYR A C 1
ATOM 551 O O . TYR A 1 72 ? -6.244 0.963 12.202 1.00 93.88 72 TYR A O 1
ATOM 559 N N . ARG A 1 73 ? -8.082 -0.222 11.685 1.00 92.69 73 ARG A N 1
ATOM 560 C CA . ARG A 1 73 ? -7.613 -1.467 12.302 1.00 92.69 73 ARG A CA 1
ATOM 561 C C . ARG A 1 73 ? -6.483 -2.083 11.481 1.00 92.69 73 ARG A C 1
ATOM 563 O O . ARG A 1 73 ? -5.551 -2.634 12.055 1.00 92.69 73 ARG A O 1
ATOM 570 N N . THR A 1 74 ? -6.594 -1.982 10.160 1.00 93.88 74 THR A N 1
ATOM 571 C CA . THR A 1 74 ? -5.608 -2.485 9.207 1.00 93.88 74 THR A CA 1
ATOM 572 C C . THR A 1 74 ? -5.342 -1.421 8.150 1.00 93.88 74 THR A C 1
ATOM 574 O O . THR A 1 74 ? -6.261 -0.753 7.679 1.00 93.88 74 THR A O 1
ATOM 577 N N . VAL A 1 75 ? -4.085 -1.255 7.767 1.00 95.44 75 VAL A N 1
ATOM 578 C CA . VAL A 1 75 ? -3.643 -0.347 6.712 1.00 95.44 75 VAL A CA 1
ATOM 579 C C . VAL A 1 75 ? -2.956 -1.180 5.640 1.00 95.44 75 VAL A C 1
ATOM 581 O O . VAL A 1 75 ? -1.952 -1.833 5.913 1.00 95.44 75 VAL A O 1
ATOM 584 N N . LEU A 1 76 ? -3.511 -1.181 4.430 1.00 96.19 76 LEU A N 1
ATOM 585 C CA . LEU A 1 76 ? -2.929 -1.861 3.278 1.00 96.19 76 LEU A CA 1
ATOM 586 C C . LEU A 1 76 ? -2.060 -0.882 2.486 1.00 96.19 76 LEU A C 1
ATOM 588 O O . LEU A 1 76 ? -2.567 0.082 1.905 1.00 96.19 76 LEU A O 1
ATOM 592 N N . TYR A 1 77 ? -0.761 -1.159 2.445 1.00 96.00 77 TYR A N 1
ATOM 593 C CA . TYR A 1 77 ? 0.222 -0.484 1.611 1.00 96.00 77 TYR A CA 1
ATOM 594 C C . TYR A 1 77 ? 0.381 -1.241 0.290 1.00 96.00 77 TYR A C 1
ATOM 596 O O . TYR A 1 77 ? 1.010 -2.295 0.226 1.00 96.00 77 TYR A O 1
ATOM 604 N N . VAL A 1 78 ? -0.205 -0.713 -0.778 1.00 96.06 78 VAL A N 1
ATOM 605 C CA . VAL A 1 78 ? -0.149 -1.313 -2.112 1.00 96.06 78 VAL A CA 1
ATOM 606 C C . VAL A 1 78 ? 1.063 -0.781 -2.857 1.00 96.06 78 VAL A C 1
ATOM 608 O O . VAL A 1 78 ? 1.145 0.413 -3.157 1.00 96.06 78 VAL A O 1
ATOM 611 N N . VAL A 1 79 ? 1.998 -1.674 -3.172 1.00 94.31 79 VAL A N 1
ATOM 612 C CA . VAL A 1 79 ? 3.211 -1.350 -3.927 1.00 94.31 79 VAL A CA 1
ATOM 613 C C . VAL A 1 79 ? 2.897 -1.396 -5.423 1.00 94.31 79 VAL A C 1
ATOM 615 O O . VAL A 1 79 ? 3.151 -2.378 -6.113 1.00 94.31 79 VAL A O 1
ATOM 618 N N . ASP A 1 80 ? 2.302 -0.313 -5.923 1.00 92.44 80 ASP A N 1
ATOM 619 C CA . ASP A 1 80 ? 1.927 -0.109 -7.329 1.00 92.44 80 ASP A CA 1
ATOM 620 C C . ASP A 1 80 ? 2.982 0.670 -8.134 1.00 92.44 80 ASP A C 1
ATOM 622 O O . ASP A 1 80 ? 2.713 1.165 -9.229 1.00 92.44 80 ASP A O 1
ATOM 626 N N . SER A 1 81 ? 4.196 0.794 -7.598 1.00 90.50 81 SER A N 1
ATOM 627 C CA . SER A 1 81 ? 5.268 1.580 -8.198 1.00 90.50 81 SER A CA 1
ATOM 628 C C . SER A 1 81 ? 6.617 0.851 -8.208 1.00 90.50 81 SER A C 1
ATOM 630 O O . SER A 1 81 ? 6.769 -0.205 -7.583 1.00 90.50 81 SER A O 1
ATOM 632 N N . PRO A 1 82 ? 7.611 1.353 -8.969 1.00 89.25 82 PRO A N 1
ATOM 633 C CA . PRO A 1 82 ? 8.905 0.688 -9.105 1.00 89.25 82 PRO A CA 1
ATOM 634 C C . PRO A 1 82 ? 9.622 0.475 -7.767 1.00 89.25 82 PRO A C 1
ATOM 636 O O . PRO A 1 82 ? 9.417 1.229 -6.814 1.00 89.25 82 PRO A O 1
ATOM 639 N N . VAL A 1 83 ? 10.515 -0.517 -7.710 1.00 86.19 83 VAL A N 1
ATOM 640 C CA . VAL A 1 83 ? 11.270 -0.888 -6.496 1.00 86.19 83 VAL A CA 1
ATOM 641 C C . VAL A 1 83 ? 12.061 0.278 -5.884 1.00 86.19 83 VAL A C 1
ATOM 643 O O . VAL A 1 83 ? 12.181 0.395 -4.667 1.00 86.19 83 VAL A O 1
ATOM 646 N N . ASN A 1 84 ? 12.556 1.193 -6.720 1.00 87.00 84 ASN A N 1
ATOM 647 C CA . ASN A 1 84 ? 13.331 2.360 -6.300 1.00 87.00 84 ASN A CA 1
ATOM 648 C C . ASN A 1 84 ? 12.468 3.567 -5.890 1.00 87.00 84 ASN A C 1
ATOM 650 O O . ASN A 1 84 ? 13.018 4.611 -5.533 1.00 87.00 84 ASN A O 1
ATOM 654 N N . SER A 1 85 ? 11.138 3.461 -5.954 1.00 90.00 85 SER A N 1
ATOM 655 C CA . SER A 1 85 ? 10.266 4.578 -5.615 1.00 90.00 85 SER A CA 1
ATOM 656 C C . SER A 1 85 ? 10.276 4.839 -4.098 1.00 90.00 85 SER A C 1
ATOM 658 O O . SER A 1 85 ? 10.321 3.899 -3.292 1.00 90.00 85 SER A O 1
ATOM 660 N N . PRO A 1 86 ? 10.169 6.107 -3.663 1.00 89.88 86 PRO A N 1
ATOM 661 C CA . PRO A 1 86 ? 10.045 6.421 -2.243 1.00 89.88 86 PRO A CA 1
ATOM 662 C C . PRO A 1 86 ? 8.805 5.796 -1.587 1.00 89.88 86 PRO A C 1
ATOM 664 O O . PRO A 1 86 ? 8.843 5.472 -0.398 1.00 89.88 86 PRO A O 1
ATOM 667 N N . TRP A 1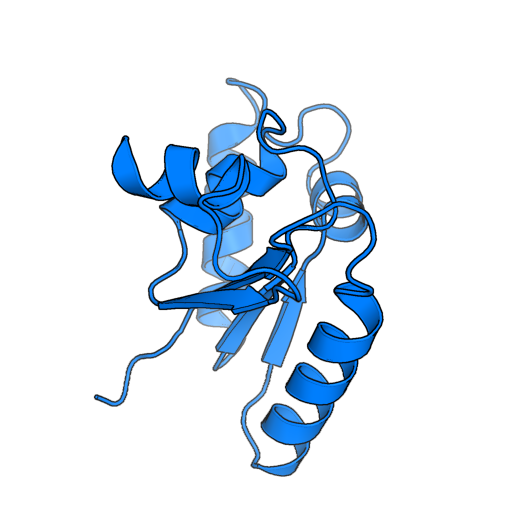 87 ? 7.721 5.609 -2.353 1.00 91.88 87 TRP A N 1
ATOM 668 C CA . TRP A 1 87 ? 6.503 4.950 -1.883 1.00 91.88 87 TRP A CA 1
ATOM 669 C C . TRP A 1 87 ? 6.763 3.476 -1.579 1.00 91.88 87 TRP A C 1
ATOM 671 O O . TRP A 1 87 ? 6.513 3.048 -0.457 1.00 91.88 87 TRP A O 1
ATOM 681 N N . THR A 1 88 ? 7.355 2.733 -2.517 1.00 92.06 88 THR A N 1
ATOM 682 C CA . THR A 1 88 ? 7.698 1.314 -2.352 1.00 92.06 88 THR A CA 1
ATOM 683 C C . THR A 1 88 ? 8.579 1.098 -1.134 1.00 92.06 88 THR A C 1
ATOM 685 O O . THR A 1 88 ? 8.262 0.286 -0.267 1.00 92.06 88 THR A O 1
ATOM 688 N N . GLN A 1 89 ? 9.653 1.879 -1.014 1.00 90.25 89 GLN A N 1
ATOM 689 C CA . GLN A 1 89 ? 10.536 1.763 0.138 1.00 90.25 89 GLN A CA 1
ATOM 690 C C . GLN A 1 89 ? 9.825 2.102 1.456 1.00 90.25 89 GLN A C 1
ATOM 692 O O . GLN A 1 89 ? 10.118 1.507 2.487 1.00 90.25 89 GLN A O 1
ATOM 697 N N . THR A 1 90 ? 8.899 3.065 1.447 1.00 90.62 90 THR A N 1
ATOM 698 C CA . THR A 1 90 ? 8.096 3.403 2.631 1.00 90.62 90 THR A CA 1
ATOM 699 C C . THR A 1 90 ? 7.149 2.272 3.011 1.00 90.62 90 THR A C 1
ATOM 701 O O . THR A 1 90 ? 7.111 1.911 4.182 1.00 90.62 90 THR A O 1
ATOM 704 N N . CYS A 1 91 ? 6.443 1.682 2.042 1.00 92.44 91 CYS A N 1
ATOM 705 C CA . CYS A 1 91 ? 5.552 0.543 2.268 1.00 92.44 91 CYS A CA 1
ATOM 706 C C . CYS A 1 91 ? 6.297 -0.602 2.949 1.00 92.44 91 CYS A C 1
ATOM 708 O O . CYS A 1 91 ? 5.836 -1.140 3.945 1.00 92.44 91 CYS A O 1
ATOM 710 N N . ILE A 1 92 ? 7.471 -0.929 2.414 1.00 90.56 92 ILE A N 1
ATOM 711 C CA . ILE A 1 92 ? 8.301 -2.025 2.893 1.00 90.56 92 ILE A CA 1
ATOM 712 C C . ILE A 1 92 ? 8.838 -1.744 4.306 1.00 90.56 92 ILE A C 1
ATOM 714 O O . ILE A 1 92 ? 8.755 -2.610 5.168 1.00 90.56 92 ILE A O 1
ATOM 718 N N . ARG A 1 93 ? 9.359 -0.536 4.564 1.00 88.69 93 ARG A N 1
ATOM 719 C CA . ARG A 1 93 ? 9.926 -0.178 5.878 1.00 88.69 93 ARG A CA 1
ATOM 720 C C . ARG A 1 93 ? 8.888 -0.091 6.997 1.00 88.69 93 ARG A C 1
ATOM 722 O O . ARG A 1 93 ? 9.235 -0.329 8.144 1.00 88.69 93 ARG A O 1
ATOM 729 N N . GLN A 1 94 ? 7.663 0.324 6.676 1.00 88.00 94 GLN A N 1
ATOM 730 C CA . GLN A 1 94 ? 6.614 0.601 7.666 1.00 88.00 94 GLN A CA 1
ATOM 731 C C . GLN A 1 94 ? 5.665 -0.580 7.896 1.00 88.00 94 GLN A C 1
ATOM 733 O O . GLN A 1 94 ? 4.802 -0.500 8.767 1.00 88.00 94 GLN A O 1
ATOM 738 N N . ALA A 1 95 ? 5.743 -1.627 7.077 1.00 91.88 95 ALA A N 1
ATOM 739 C CA . ALA A 1 95 ? 4.846 -2.766 7.184 1.00 91.88 95 ALA A CA 1
ATOM 740 C C . ALA A 1 95 ? 5.275 -3.723 8.300 1.00 91.88 95 ALA A C 1
ATOM 742 O O . ALA A 1 95 ? 6.413 -4.183 8.324 1.00 91.88 95 ALA A O 1
ATOM 743 N N . ASP A 1 96 ? 4.325 -4.099 9.156 1.00 91.00 96 ASP A N 1
ATOM 744 C CA . ASP A 1 96 ? 4.479 -5.208 10.102 1.00 91.00 96 ASP A CA 1
ATOM 745 C C . ASP A 1 96 ? 4.499 -6.558 9.367 1.00 91.00 96 ASP A C 1
ATOM 747 O O . ASP A 1 96 ? 5.073 -7.540 9.839 1.00 91.00 96 ASP A O 1
ATOM 751 N N . PHE A 1 97 ? 3.813 -6.623 8.220 1.00 90.94 97 PHE A N 1
ATOM 752 C CA . PHE A 1 97 ? 3.651 -7.839 7.437 1.00 90.94 97 PHE A CA 1
ATOM 753 C C . PHE A 1 97 ? 3.717 -7.570 5.939 1.00 90.94 97 PHE A C 1
ATOM 755 O O . PHE A 1 97 ? 3.121 -6.624 5.427 1.00 90.94 97 PHE A O 1
ATOM 762 N N . VAL A 1 98 ? 4.418 -8.446 5.228 1.00 91.44 98 VAL A N 1
ATOM 763 C CA . VAL A 1 98 ? 4.672 -8.327 3.796 1.00 91.44 98 VAL A CA 1
ATOM 764 C C . VAL A 1 98 ? 4.083 -9.535 3.068 1.00 91.44 98 VAL A C 1
ATOM 766 O O . VAL A 1 98 ? 4.401 -10.677 3.390 1.00 91.44 98 VAL A O 1
ATOM 769 N N . ILE A 1 99 ? 3.244 -9.277 2.064 1.00 90.81 99 ILE A N 1
ATOM 770 C CA . ILE A 1 99 ? 2.668 -10.278 1.162 1.00 90.81 99 ILE A CA 1
ATOM 771 C C . ILE A 1 99 ? 3.282 -10.085 -0.219 1.00 90.81 99 ILE A C 1
ATOM 773 O O . ILE A 1 99 ? 3.043 -9.063 -0.858 1.00 90.81 99 ILE A O 1
ATOM 777 N N . GLY A 1 100 ? 4.040 -11.071 -0.692 1.00 88.38 100 GLY A N 1
ATOM 778 C CA . GLY A 1 100 ? 4.488 -11.139 -2.081 1.00 88.38 100 GLY A CA 1
ATOM 779 C C . GLY A 1 100 ? 3.464 -11.869 -2.947 1.00 88.38 100 GLY A C 1
ATOM 780 O O . GLY A 1 100 ? 3.029 -12.966 -2.601 1.00 88.38 100 GLY A O 1
ATOM 781 N N . MET A 1 101 ? 3.080 -11.275 -4.074 1.00 83.62 101 MET A N 1
ATOM 782 C CA . MET A 1 101 ? 2.313 -11.944 -5.122 1.00 83.62 101 MET A CA 1
ATOM 783 C C . MET A 1 101 ? 3.195 -12.192 -6.334 1.00 83.62 101 MET A C 1
ATOM 785 O O . MET A 1 101 ? 3.560 -11.242 -7.023 1.00 83.62 101 MET A O 1
ATOM 789 N N . GLY A 1 102 ? 3.480 -13.456 -6.624 1.00 81.12 102 GLY A N 1
ATOM 790 C CA . GLY A 1 102 ? 4.254 -13.860 -7.790 1.00 81.12 102 GLY A CA 1
ATOM 791 C C . GLY A 1 102 ? 3.653 -15.049 -8.516 1.00 81.12 102 GLY A C 1
ATOM 792 O O . GLY A 1 102 ? 2.862 -15.809 -7.960 1.00 81.12 102 GLY A O 1
ATOM 793 N N . ASP A 1 103 ? 4.028 -15.162 -9.780 1.00 74.62 103 ASP A N 1
ATOM 794 C CA . ASP A 1 103 ? 3.752 -16.272 -10.687 1.00 74.62 103 ASP A CA 1
ATOM 795 C C . ASP A 1 103 ? 4.985 -17.169 -10.907 1.00 74.62 103 ASP A C 1
ATOM 797 O O . ASP A 1 103 ? 4.835 -18.323 -11.307 1.00 74.62 103 ASP A O 1
ATOM 801 N N . ASP A 1 104 ? 6.183 -16.668 -10.596 1.00 76.12 104 ASP A N 1
ATOM 802 C CA . ASP A 1 104 ? 7.469 -17.363 -10.702 1.00 76.12 104 ASP A CA 1
ATOM 803 C C . ASP A 1 104 ? 8.120 -17.499 -9.306 1.00 76.12 104 ASP A C 1
ATOM 805 O O . ASP A 1 104 ? 8.166 -16.513 -8.567 1.00 76.12 104 ASP A O 1
ATOM 809 N N . PRO A 1 105 ? 8.627 -18.687 -8.918 1.00 76.62 105 PRO A N 1
ATOM 810 C CA . PRO A 1 105 ? 9.367 -18.883 -7.667 1.00 76.62 105 PRO A CA 1
ATOM 811 C C . PRO A 1 105 ? 10.781 -18.257 -7.638 1.00 76.62 105 PRO A C 1
ATOM 813 O O . PRO A 1 105 ? 11.490 -18.397 -6.640 1.00 76.62 105 PRO A O 1
ATOM 816 N N . SER A 1 106 ? 11.236 -17.623 -8.721 1.00 81.56 106 SER A N 1
ATOM 817 C CA . SER A 1 106 ? 12.555 -16.986 -8.826 1.00 81.56 106 SER A CA 1
ATOM 818 C C . SER A 1 106 ? 12.641 -15.650 -8.081 1.00 81.56 106 SER A C 1
ATOM 820 O O . SER A 1 106 ? 11.700 -14.865 -8.100 1.00 81.56 106 SER A O 1
ATOM 822 N N . ILE A 1 107 ? 13.818 -15.337 -7.514 1.00 79.25 107 ILE A N 1
ATOM 823 C CA . ILE A 1 107 ? 14.012 -14.115 -6.714 1.00 79.25 107 ILE A CA 1
ATOM 824 C C . ILE A 1 107 ? 13.952 -12.837 -7.575 1.00 79.25 107 ILE A C 1
ATOM 826 O O . ILE A 1 107 ? 14.899 -12.525 -8.313 1.00 79.25 107 ILE A O 1
ATOM 830 N N . GLY A 1 108 ? 12.878 -12.063 -7.411 1.00 81.25 108 GLY A N 1
ATOM 831 C CA . GLY A 1 108 ? 12.597 -10.812 -8.123 1.00 81.25 108 GLY A CA 1
ATOM 832 C C . GLY A 1 108 ? 13.240 -9.553 -7.519 1.00 81.25 108 GLY A C 1
ATOM 833 O O . GLY A 1 108 ? 13.858 -9.573 -6.454 1.00 81.25 108 GLY A O 1
ATOM 834 N N . GLU A 1 109 ? 13.086 -8.408 -8.198 1.00 82.38 109 GLU A N 1
ATOM 835 C CA . GLU A 1 109 ? 13.661 -7.118 -7.763 1.00 82.38 109 GLU A CA 1
ATOM 836 C C . GLU A 1 109 ? 13.155 -6.679 -6.377 1.00 82.38 109 GLU A C 1
ATOM 838 O O . GLU A 1 109 ? 13.937 -6.213 -5.547 1.00 82.38 109 GLU A O 1
ATOM 843 N N . TYR A 1 110 ? 11.858 -6.858 -6.113 1.00 81.06 110 TYR A N 1
ATOM 844 C CA . TYR A 1 110 ? 11.230 -6.494 -4.841 1.00 81.06 110 TYR A CA 1
ATOM 845 C C . TYR A 1 110 ? 11.691 -7.393 -3.685 1.00 81.06 110 TYR A C 1
ATOM 847 O O . TYR A 1 110 ? 11.913 -6.909 -2.579 1.00 81.06 110 TYR A O 1
ATOM 855 N N . GLU A 1 111 ? 11.906 -8.683 -3.939 1.00 81.19 111 GLU A N 1
ATOM 856 C CA . GLU A 1 111 ? 12.390 -9.637 -2.934 1.00 81.19 111 GLU A CA 1
ATOM 857 C C . GLU A 1 111 ? 13.858 -9.395 -2.588 1.00 81.19 111 GLU A C 1
ATOM 859 O O . GLU A 1 111 ? 14.237 -9.442 -1.420 1.00 81.19 111 GLU A O 1
ATOM 864 N N . ARG A 1 112 ? 14.684 -9.035 -3.581 1.00 83.56 112 ARG A N 1
ATOM 865 C CA . ARG A 1 112 ? 16.066 -8.596 -3.327 1.00 83.56 112 ARG A CA 1
ATOM 866 C C . ARG A 1 112 ? 16.113 -7.387 -2.404 1.00 83.56 112 ARG A C 1
ATOM 868 O O . ARG A 1 112 ? 16.990 -7.331 -1.552 1.00 83.56 112 ARG A O 1
ATOM 875 N N . LEU A 1 113 ? 15.187 -6.437 -2.552 1.00 82.31 113 LEU A N 1
ATOM 876 C CA . LEU A 1 113 ? 15.110 -5.288 -1.651 1.00 82.31 113 LEU A CA 1
ATOM 877 C C . LEU A 1 113 ? 14.783 -5.719 -0.214 1.00 82.31 113 LEU A C 1
ATOM 879 O O . LEU A 1 113 ? 15.389 -5.190 0.710 1.00 82.31 113 LEU A O 1
ATOM 883 N N . LEU A 1 114 ? 13.889 -6.695 -0.026 1.00 81.25 114 LEU A N 1
ATOM 884 C CA . LEU A 1 114 ? 13.573 -7.239 1.301 1.00 81.25 114 LEU A CA 1
ATOM 885 C C . LEU A 1 114 ? 14.782 -7.908 1.970 1.00 81.25 114 LEU A C 1
ATOM 887 O O . LEU A 1 114 ? 14.931 -7.801 3.180 1.00 81.25 114 LEU A O 1
ATOM 891 N N . LEU A 1 115 ? 15.659 -8.558 1.196 1.00 81.88 115 LEU A N 1
ATOM 892 C CA . LEU A 1 115 ? 16.879 -9.201 1.708 1.00 81.88 115 LEU A CA 1
ATOM 893 C C . LEU A 1 115 ? 17.989 -8.215 2.112 1.00 81.88 115 LEU A C 1
ATOM 895 O O . LEU A 1 115 ? 18.950 -8.620 2.761 1.00 81.88 115 LEU A O 1
ATOM 899 N N . LEU A 1 116 ? 17.900 -6.953 1.686 1.00 79.25 116 LEU A N 1
ATOM 900 C CA . LEU A 1 116 ? 18.918 -5.925 1.931 1.00 79.25 116 LEU A CA 1
ATOM 901 C C . LEU A 1 116 ? 18.609 -5.027 3.136 1.00 79.25 116 LEU A C 1
ATOM 903 O O . LEU A 1 116 ? 19.376 -4.099 3.400 1.00 79.25 116 LEU A O 1
ATOM 907 N N . MET A 1 117 ? 17.486 -5.254 3.815 1.00 64.69 117 MET A N 1
ATOM 908 C CA . MET A 1 117 ? 17.043 -4.457 4.960 1.00 64.69 117 MET A CA 1
ATOM 909 C C . MET A 1 117 ? 17.414 -5.070 6.303 1.00 64.69 117 MET A C 1
ATOM 911 O O . MET A 1 117 ? 17.461 -6.315 6.399 1.00 64.69 117 MET A O 1
#

Secondary structure (DSSP, 8-state):
-----EEEEEESSTTS-HHHHHHHHHHHHHHTT--EEEE-HHHHHHHH-TTTTSTTTHHHHHHHHHHHHHH-SEEEEE--S-TTSHHHHHHHHH-SEEEEE-SS-S--HHHHHHHT-

Sequence (117 aa):
NTNLKTVAILPASRNVPIDTFSRKMKTALEEMGAKTSYMNQASASGHLGRHAFSRMGTFKAAAWLADQEQRYRTVLYVVDSPVNSPWTQTCIRQADFVIGMGDDPSIGEYERLLLLM

Foldseek 3Di:
DQQQQEEEEAELDLVDPQVVVQVVVCVVCVVVVFFEAEDEPVNQCVVQDPCRLPPVSVVVSVVVVVVRSVPGSYYYQYHNDDCPDSSNVCSLVPGPYYHYDYPDPDRGPNNVVNVVD